Protein AF-A0A915MMP7-F1 (afdb_monomer_lite)

Structure (mmCIF, N/CA/C/O backbone):
data_AF-A0A915MMP7-F1
#
_entry.id   AF-A0A915MMP7-F1
#
loop_
_atom_site.group_PDB
_atom_site.id
_atom_site.type_symbol
_atom_site.label_atom_id
_atom_site.label_alt_id
_atom_site.label_comp_id
_atom_site.label_asym_id
_atom_site.label_entity_id
_atom_site.label_seq_id
_atom_site.pdbx_PDB_ins_code
_atom_site.Cartn_x
_atom_site.Cartn_y
_atom_site.Cartn_z
_atom_site.occupancy
_atom_site.B_iso_or_equiv
_atom_site.auth_seq_id
_atom_site.auth_comp_id
_atom_site.auth_asym_id
_atom_site.auth_atom_id
_atom_site.pdbx_PDB_model_num
ATOM 1 N N . ALA A 1 1 ? 11.284 2.793 4.715 1.00 60.03 1 ALA A N 1
ATOM 2 C CA . ALA A 1 1 ? 10.725 1.447 4.957 1.00 60.03 1 ALA A CA 1
ATOM 3 C C . ALA A 1 1 ? 9.364 1.280 4.291 1.00 60.03 1 ALA A C 1
ATOM 5 O O . ALA A 1 1 ? 9.306 0.735 3.202 1.00 60.03 1 ALA A O 1
ATOM 6 N N . LEU A 1 2 ? 8.295 1.822 4.884 1.00 72.19 2 LEU A N 1
ATOM 7 C CA . LEU A 1 2 ? 6.916 1.548 4.460 1.00 72.19 2 LEU A CA 1
ATOM 8 C C . LEU A 1 2 ? 6.583 2.076 3.059 1.00 72.19 2 LEU A C 1
ATOM 10 O O . LEU A 1 2 ? 5.909 1.387 2.308 1.00 72.19 2 LEU A O 1
ATOM 14 N N . ALA A 1 3 ? 7.093 3.256 2.687 1.00 80.94 3 ALA A N 1
ATOM 15 C CA . ALA A 1 3 ? 6.863 3.821 1.355 1.00 80.94 3 ALA A CA 1
ATOM 16 C C . ALA A 1 3 ? 7.443 2.940 0.233 1.00 80.94 3 ALA A C 1
ATOM 18 O O . ALA A 1 3 ? 6.772 2.699 -0.762 1.00 80.94 3 ALA A O 1
ATOM 19 N N . LEU A 1 4 ? 8.656 2.408 0.421 1.00 82.12 4 LEU A N 1
ATOM 20 C CA . LEU A 1 4 ? 9.301 1.518 -0.553 1.00 82.12 4 LEU A CA 1
ATOM 21 C C . LEU A 1 4 ? 8.530 0.207 -0.722 1.00 82.12 4 LEU A C 1
ATOM 23 O O . LEU A 1 4 ? 8.359 -0.267 -1.837 1.00 82.12 4 LEU A O 1
ATOM 27 N N . ASP A 1 5 ? 8.012 -0.336 0.378 1.00 83.50 5 ASP A N 1
ATOM 28 C CA . ASP A 1 5 ? 7.215 -1.561 0.338 1.00 83.50 5 ASP A CA 1
ATOM 29 C C . ASP A 1 5 ? 5.855 -1.346 -0.361 1.00 83.50 5 ASP A C 1
ATOM 31 O O . ASP A 1 5 ? 5.356 -2.199 -1.096 1.00 83.50 5 ASP A O 1
ATOM 35 N N . VAL A 1 6 ? 5.258 -0.160 -0.197 1.00 86.81 6 VAL A N 1
ATOM 36 C CA . VAL A 1 6 ? 4.079 0.242 -0.979 1.00 86.81 6 VAL A CA 1
ATOM 37 C C . VAL A 1 6 ? 4.438 0.335 -2.462 1.00 86.81 6 VAL A C 1
ATOM 39 O O . VAL A 1 6 ? 3.725 -0.243 -3.272 1.00 86.81 6 VAL A O 1
ATOM 42 N N . HIS A 1 7 ? 5.551 0.977 -2.829 1.00 86.62 7 HIS A N 1
ATOM 43 C CA . HIS A 1 7 ? 5.995 1.051 -4.228 1.00 86.62 7 HIS A CA 1
ATOM 44 C C . HIS A 1 7 ? 6.195 -0.334 -4.859 1.00 86.62 7 HIS A C 1
ATOM 46 O O . HIS A 1 7 ? 5.634 -0.593 -5.919 1.00 86.62 7 HIS A O 1
ATOM 52 N N . GLN A 1 8 ? 6.865 -1.258 -4.166 1.00 85.12 8 GLN A N 1
ATOM 53 C CA . GLN A 1 8 ? 7.016 -2.644 -4.630 1.00 85.12 8 GLN A CA 1
ATOM 54 C C . GLN A 1 8 ? 5.673 -3.345 -4.853 1.00 85.12 8 GLN A C 1
ATOM 56 O O . GLN A 1 8 ? 5.545 -4.192 -5.731 1.00 85.12 8 GLN A O 1
ATOM 61 N N . THR A 1 9 ? 4.655 -3.001 -4.068 1.00 88.94 9 THR A N 1
ATOM 62 C CA . THR A 1 9 ? 3.313 -3.573 -4.229 1.00 88.94 9 THR A CA 1
ATOM 63 C C . THR A 1 9 ? 2.655 -3.096 -5.520 1.00 88.94 9 THR A C 1
ATOM 65 O O . THR A 1 9 ? 2.058 -3.905 -6.224 1.00 88.94 9 THR A O 1
ATOM 68 N N . PHE A 1 10 ? 2.817 -1.818 -5.876 1.00 91.50 10 PHE A N 1
ATOM 69 C CA . PHE A 1 10 ? 2.369 -1.311 -7.177 1.00 91.50 10 PHE A CA 1
ATOM 70 C C . PHE A 1 10 ? 3.085 -2.016 -8.335 1.00 91.50 10 PHE A C 1
ATOM 72 O O . PHE A 1 10 ? 2.424 -2.454 -9.276 1.00 91.50 10 PHE A O 1
ATOM 79 N N . ASP A 1 11 ? 4.404 -2.190 -8.233 1.00 89.62 11 ASP A N 1
ATOM 80 C CA . ASP A 1 11 ? 5.199 -2.852 -9.272 1.00 89.62 11 ASP A CA 1
ATOM 81 C C . ASP A 1 11 ? 4.812 -4.334 -9.444 1.00 89.62 11 ASP A C 1
ATOM 83 O O . ASP A 1 11 ? 4.690 -4.819 -10.569 1.00 89.62 11 ASP A O 1
ATOM 87 N N . ASN A 1 12 ? 4.565 -5.052 -8.341 1.00 89.00 12 ASN A N 1
ATOM 88 C CA . ASN A 1 12 ? 4.260 -6.487 -8.354 1.00 89.00 12 ASN A CA 1
ATOM 89 C C . ASN A 1 12 ? 2.823 -6.814 -8.787 1.00 89.00 12 ASN A C 1
ATOM 91 O O . ASN A 1 12 ? 2.594 -7.840 -9.425 1.00 89.00 12 ASN A O 1
ATOM 95 N N . GLU A 1 13 ? 1.837 -5.994 -8.411 1.00 91.94 13 GLU A N 1
ATOM 96 C CA . GLU A 1 13 ? 0.424 -6.283 -8.696 1.00 91.94 13 GLU A CA 1
ATOM 97 C C . GLU A 1 13 ? 0.028 -5.956 -10.144 1.00 91.94 13 GLU A C 1
ATOM 99 O O . GLU A 1 13 ? -0.981 -6.467 -10.633 1.00 91.94 13 GLU A O 1
ATOM 104 N N . GLY A 1 14 ? 0.786 -5.100 -10.839 1.00 88.56 14 GLY A N 1
ATOM 105 C CA . GLY A 1 14 ? 0.592 -4.792 -12.262 1.00 88.56 14 GLY A CA 1
ATOM 106 C C . GLY A 1 14 ? -0.731 -4.090 -12.612 1.00 88.56 14 GLY A C 1
ATOM 107 O O . GLY A 1 14 ? -0.993 -3.823 -13.784 1.00 88.56 14 GLY A O 1
ATOM 108 N N . ASN A 1 15 ? -1.572 -3.768 -11.622 1.00 93.06 15 ASN A N 1
ATOM 109 C CA . ASN A 1 15 ? -2.850 -3.075 -11.791 1.00 93.06 15 ASN A CA 1
ATOM 110 C C . ASN A 1 15 ? -2.920 -1.824 -10.907 1.00 93.06 15 ASN A C 1
ATOM 112 O O . ASN A 1 15 ? -3.601 -1.780 -9.880 1.00 93.06 15 ASN A O 1
ATOM 116 N N . ASN A 1 16 ? -2.245 -0.771 -11.365 1.00 93.81 16 ASN A N 1
ATOM 117 C CA . ASN A 1 16 ? -2.093 0.477 -10.619 1.00 93.81 16 ASN A CA 1
ATOM 118 C C . ASN A 1 16 ? -3.422 1.111 -10.196 1.00 93.81 16 ASN A C 1
ATOM 120 O O . ASN A 1 16 ? -3.498 1.681 -9.112 1.00 93.81 16 ASN A O 1
ATOM 124 N N . LEU A 1 17 ? -4.473 1.023 -11.021 1.00 94.94 17 LEU A N 1
ATOM 125 C CA . LEU A 1 17 ? -5.770 1.619 -10.692 1.00 94.94 17 LEU A CA 1
ATOM 1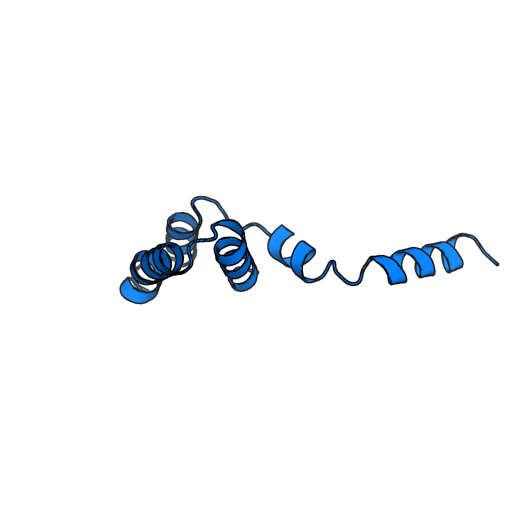26 C C . LEU A 1 17 ? -6.426 0.902 -9.508 1.00 94.94 17 LEU A C 1
ATOM 128 O O . LEU A 1 17 ? -6.927 1.551 -8.589 1.00 94.94 17 LEU A O 1
ATOM 132 N N . LEU A 1 18 ? -6.413 -0.431 -9.514 1.00 95.94 18 LEU A N 1
ATOM 133 C CA . LEU A 1 18 ? -6.963 -1.226 -8.422 1.00 95.94 18 LEU A CA 1
ATOM 134 C C . LEU A 1 18 ? -6.161 -1.010 -7.134 1.00 95.94 18 LEU A C 1
ATOM 136 O O . LEU A 1 18 ? -6.750 -0.719 -6.090 1.00 95.94 18 LEU A O 1
ATOM 140 N N . THR A 1 19 ? -4.830 -1.065 -7.212 1.00 95.38 19 THR A N 1
ATOM 141 C CA . THR A 1 19 ? -3.936 -0.850 -6.065 1.00 95.38 19 THR A CA 1
ATOM 142 C C . THR A 1 19 ? -4.078 0.566 -5.498 1.00 95.38 19 THR A C 1
ATOM 144 O O . THR A 1 19 ? -4.192 0.738 -4.283 1.00 95.38 19 THR A O 1
ATOM 147 N N . ALA A 1 20 ? -4.186 1.591 -6.351 1.00 94.00 20 ALA A N 1
ATOM 148 C CA . ALA A 1 20 ? -4.418 2.974 -5.927 1.00 94.00 20 ALA A CA 1
ATOM 149 C C . ALA A 1 20 ? -5.781 3.157 -5.248 1.00 94.00 20 ALA A C 1
ATOM 151 O O . ALA A 1 20 ? -5.877 3.841 -4.226 1.00 94.00 20 ALA A O 1
ATOM 152 N N . ASN A 1 21 ? -6.835 2.529 -5.775 1.00 96.00 21 ASN A N 1
ATOM 153 C CA . ASN A 1 21 ? -8.160 2.573 -5.158 1.00 96.00 21 ASN A CA 1
ATOM 154 C C . ASN A 1 21 ? -8.149 1.931 -3.766 1.00 96.00 21 ASN A C 1
ATOM 156 O O . ASN A 1 21 ? -8.708 2.507 -2.830 1.00 96.00 21 ASN A O 1
ATOM 160 N N . ARG A 1 22 ? -7.453 0.798 -3.604 1.00 95.12 22 ARG A N 1
ATOM 161 C CA . ARG A 1 22 ? -7.251 0.159 -2.297 1.00 95.12 22 ARG A CA 1
ATOM 162 C C . ARG A 1 22 ? -6.487 1.077 -1.341 1.00 95.12 22 ARG A C 1
ATOM 164 O O . ARG A 1 22 ? -6.935 1.284 -0.216 1.00 95.12 22 ARG A O 1
ATOM 171 N N . LEU A 1 23 ? -5.394 1.700 -1.790 1.00 93.62 23 LEU A N 1
ATOM 172 C CA . LEU A 1 23 ? -4.620 2.647 -0.977 1.00 93.62 23 LEU A CA 1
ATOM 173 C C . LEU A 1 23 ? -5.486 3.822 -0.505 1.00 93.62 23 LEU A C 1
ATOM 175 O O . LEU A 1 23 ? -5.475 4.182 0.672 1.00 93.62 23 LEU A O 1
ATOM 179 N N . LYS A 1 24 ? -6.287 4.396 -1.408 1.00 94.19 24 LYS A N 1
ATOM 180 C CA . LYS A 1 24 ? -7.197 5.500 -1.088 1.00 94.19 24 LYS A CA 1
ATOM 181 C C . LYS A 1 24 ? -8.225 5.101 -0.030 1.00 94.19 24 LYS A C 1
ATOM 183 O O . LYS A 1 24 ? -8.419 5.838 0.934 1.00 94.19 24 LYS A O 1
ATOM 188 N N . GLN A 1 25 ? -8.865 3.945 -0.192 1.00 94.31 25 GLN A N 1
ATOM 189 C CA . GLN A 1 25 ? -9.889 3.469 0.739 1.00 94.31 25 GLN A CA 1
ATOM 190 C C . GLN A 1 25 ? -9.326 3.154 2.127 1.00 94.31 25 GLN A C 1
ATOM 192 O O . GLN A 1 25 ? -9.968 3.470 3.127 1.00 94.31 25 GLN A O 1
ATOM 197 N N . VAL A 1 26 ? -8.141 2.542 2.198 1.00 91.50 26 VAL A N 1
ATOM 198 C CA . VAL A 1 26 ? -7.577 2.072 3.469 1.00 91.50 26 VAL A CA 1
ATOM 199 C C . VAL A 1 26 ? -6.787 3.166 4.188 1.00 91.50 26 VAL A C 1
ATOM 201 O O . VAL A 1 26 ? -6.872 3.246 5.408 1.00 91.50 26 VAL A O 1
ATOM 204 N N . TRP A 1 27 ? -6.029 4.007 3.482 1.00 90.31 27 TRP A N 1
ATOM 205 C CA . TRP A 1 27 ? -5.145 4.996 4.119 1.00 90.31 27 TRP A CA 1
ATOM 206 C C . TRP A 1 27 ? -5.735 6.400 4.049 1.00 90.31 27 TRP A C 1
ATOM 208 O O . TRP A 1 27 ? -5.991 7.018 5.080 1.00 90.31 27 TRP A O 1
ATOM 218 N N . LEU A 1 28 ? -5.988 6.906 2.838 1.00 88.25 28 LEU A N 1
ATOM 219 C CA . LEU A 1 28 ? -6.336 8.319 2.646 1.00 88.25 28 LEU A CA 1
ATOM 220 C C . LEU A 1 28 ? -7.700 8.677 3.246 1.00 88.25 28 LEU A C 1
ATOM 222 O O . LEU A 1 28 ? -7.844 9.744 3.834 1.00 88.25 28 LEU A O 1
ATOM 226 N N . ASN A 1 29 ? -8.683 7.782 3.136 1.00 91.38 29 ASN A N 1
ATOM 227 C CA . ASN A 1 29 ? -10.017 8.014 3.690 1.00 91.38 29 ASN A CA 1
ATOM 228 C C . ASN A 1 29 ? -10.077 7.831 5.216 1.00 91.38 29 ASN A C 1
ATOM 230 O O . ASN A 1 29 ? -10.915 8.453 5.861 1.00 91.38 29 ASN A O 1
ATOM 234 N N . ASN A 1 30 ? -9.222 6.978 5.794 1.00 86.88 30 ASN A N 1
ATOM 235 C CA . ASN A 1 30 ? -9.197 6.749 7.243 1.00 86.88 30 ASN A CA 1
ATOM 236 C C . ASN A 1 30 ? -8.350 7.796 7.983 1.00 86.88 30 ASN A C 1
ATOM 238 O O . ASN A 1 30 ? -8.629 8.088 9.144 1.00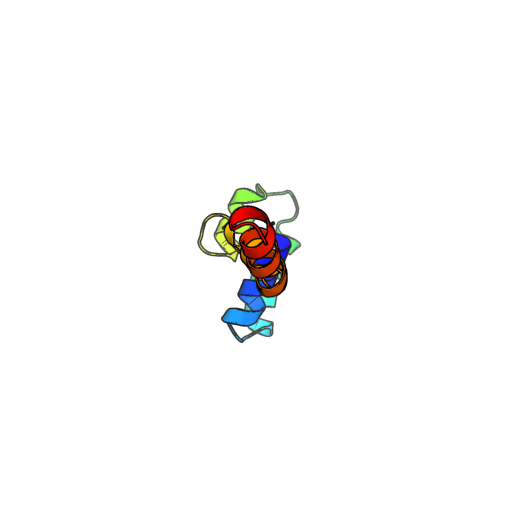 86.88 30 ASN A O 1
ATOM 242 N N . GLY A 1 31 ? -7.335 8.383 7.340 1.00 82.50 31 GLY A N 1
ATOM 243 C CA . GLY A 1 31 ? -6.487 9.403 7.957 1.00 82.50 31 GLY A CA 1
ATOM 244 C C . GLY A 1 31 ? -5.847 8.903 9.256 1.00 82.50 31 GLY A C 1
ATOM 245 O O . GLY A 1 31 ? -5.208 7.858 9.272 1.00 82.50 31 GLY A O 1
ATOM 246 N N . SER A 1 32 ? -6.030 9.635 10.357 1.00 85.06 32 SER A N 1
ATOM 247 C CA . SER A 1 32 ? -5.530 9.264 11.692 1.00 85.06 32 SER A CA 1
ATOM 248 C C . SER A 1 32 ? -6.535 8.484 12.551 1.00 85.06 32 SER A C 1
ATOM 250 O O . SER A 1 32 ? -6.276 8.256 13.730 1.00 85.06 32 SER A O 1
ATOM 252 N N . LEU A 1 33 ? -7.684 8.078 11.995 1.00 89.81 33 LEU A N 1
ATOM 253 C CA . LEU A 1 33 ? -8.734 7.373 12.745 1.00 89.81 33 LEU A CA 1
ATOM 254 C C . LEU A 1 33 ? -8.354 5.933 13.117 1.00 89.81 33 LEU A C 1
ATOM 256 O O . LEU A 1 33 ? -8.989 5.337 13.983 1.00 89.81 33 LEU A O 1
ATOM 260 N N . LYS A 1 34 ? -7.347 5.363 12.451 1.00 86.62 34 LYS A N 1
ATOM 261 C CA . LYS A 1 34 ? -6.810 4.025 12.720 1.00 86.62 34 LYS A CA 1
ATOM 262 C C . LYS A 1 34 ? -5.311 4.107 12.947 1.00 86.62 34 LYS A C 1
ATOM 264 O O . LYS A 1 34 ? -4.660 5.054 12.498 1.00 86.62 34 LYS A O 1
ATOM 269 N N . SER A 1 35 ? -4.744 3.102 13.608 1.00 89.06 35 SER A N 1
ATOM 270 C CA . SER A 1 35 ? -3.293 3.038 13.735 1.00 89.06 35 SER A CA 1
ATOM 271 C C . SER A 1 35 ? -2.645 2.824 12.364 1.00 89.06 35 SER A C 1
ATOM 273 O O . SER A 1 35 ? -3.181 2.138 11.488 1.00 89.06 35 SER A O 1
ATOM 275 N N . GLN A 1 36 ? -1.455 3.399 12.176 1.00 85.31 36 GLN A N 1
ATOM 276 C CA . GLN A 1 36 ? -0.681 3.208 10.949 1.00 85.31 36 GLN A CA 1
ATOM 277 C C . GLN A 1 36 ? -0.411 1.722 10.680 1.00 85.31 36 GLN A C 1
ATOM 279 O O . GLN A 1 36 ? -0.438 1.296 9.530 1.00 85.31 36 GLN A O 1
ATOM 284 N N . TRP A 1 37 ? -0.205 0.939 11.741 1.00 86.62 37 TRP A N 1
ATOM 285 C CA . TRP A 1 37 ? -0.008 -0.503 11.663 1.00 86.62 37 TRP A CA 1
ATOM 286 C C . TRP A 1 37 ? -1.228 -1.228 11.085 1.00 86.62 37 TRP A C 1
ATOM 288 O O . TRP A 1 37 ? -1.100 -1.970 10.117 1.00 86.62 37 TRP A O 1
ATOM 298 N N . GLU A 1 38 ? -2.428 -0.969 11.610 1.00 87.88 38 GLU A N 1
ATOM 299 C CA . GLU A 1 38 ? -3.659 -1.594 11.110 1.00 87.88 38 GLU A CA 1
ATOM 300 C C . GLU A 1 38 ? -3.948 -1.217 9.659 1.00 87.88 38 GLU A C 1
ATOM 302 O O . GLU A 1 38 ? -4.317 -2.076 8.858 1.00 87.88 38 GLU A O 1
ATOM 307 N N . MET A 1 39 ? -3.770 0.059 9.306 1.00 90.50 39 MET A N 1
ATOM 308 C CA . MET A 1 39 ? -3.952 0.520 7.929 1.00 90.50 39 MET A CA 1
ATOM 309 C C . MET A 1 39 ? -2.939 -0.132 6.993 1.00 90.50 39 MET A C 1
ATOM 311 O O . MET A 1 39 ? -3.280 -0.522 5.876 1.00 90.50 39 MET A O 1
ATOM 315 N N . TYR A 1 40 ? -1.698 -0.281 7.445 1.00 89.38 40 TYR A N 1
ATOM 316 C CA . TYR A 1 40 ? -0.656 -0.935 6.678 1.00 89.38 40 TYR A CA 1
ATOM 317 C C . TYR A 1 40 ? -0.990 -2.408 6.419 1.00 89.38 40 TYR A C 1
ATOM 319 O O . TYR A 1 40 ? -1.009 -2.824 5.262 1.00 89.38 40 TYR A O 1
ATOM 327 N N . THR A 1 41 ? -1.346 -3.169 7.454 1.00 89.50 41 THR A N 1
ATOM 328 C CA . THR A 1 41 ? -1.709 -4.587 7.318 1.00 89.50 41 THR A CA 1
ATOM 329 C C . THR A 1 41 ? -2.967 -4.778 6.470 1.00 89.50 41 THR A C 1
ATOM 331 O O . THR A 1 41 ? -3.034 -5.713 5.680 1.00 89.50 41 THR A O 1
ATOM 334 N N . GLN A 1 42 ? -3.948 -3.873 6.557 1.00 90.69 42 GLN A N 1
ATOM 335 C CA . GLN A 1 42 ? -5.141 -3.902 5.698 1.00 90.69 42 GLN A CA 1
ATOM 336 C C . GLN A 1 42 ? -4.820 -3.624 4.224 1.00 90.69 42 GLN A C 1
ATOM 338 O O . GLN A 1 42 ? -5.458 -4.197 3.345 1.00 90.69 42 GLN A O 1
ATOM 343 N N . PHE A 1 43 ? -3.852 -2.747 3.943 1.00 91.94 43 PHE A N 1
ATOM 344 C CA . PHE A 1 43 ? -3.448 -2.434 2.572 1.00 91.94 43 PHE A CA 1
ATOM 345 C C . PHE A 1 43 ? -2.567 -3.535 1.968 1.00 91.94 43 PHE A C 1
ATOM 347 O O . PHE A 1 43 ? -2.826 -3.963 0.846 1.00 91.94 43 PHE A O 1
ATOM 354 N N . GLN A 1 44 ? -1.566 -4.004 2.717 1.00 89.00 44 GLN A N 1
ATOM 355 C CA . GLN A 1 44 ? -0.571 -4.968 2.238 1.00 89.00 44 GLN A CA 1
ATOM 356 C C . GLN A 1 44 ? -0.982 -6.432 2.403 1.00 89.00 44 GLN A C 1
ATOM 358 O O . GLN A 1 44 ? -0.374 -7.312 1.800 1.00 89.00 44 GLN A O 1
ATOM 363 N N . GLY A 1 45 ? -1.957 -6.724 3.267 1.00 89.50 45 GLY A N 1
ATOM 364 C CA . GLY A 1 45 ? -2.328 -8.092 3.639 1.00 89.50 45 GLY A CA 1
ATOM 365 C C . GLY A 1 45 ? -1.282 -8.821 4.492 1.00 89.50 45 GLY A C 1
ATOM 366 O O . GLY A 1 45 ? -1.423 -10.016 4.737 1.00 89.50 45 GLY A O 1
ATOM 367 N N . ARG A 1 46 ? -0.228 -8.126 4.937 1.00 87.12 46 ARG A N 1
ATOM 368 C CA . ARG A 1 46 ? 0.873 -8.672 5.743 1.00 87.12 46 ARG A CA 1
ATOM 369 C C . ARG A 1 46 ? 1.515 -7.602 6.619 1.00 87.12 46 ARG A C 1
ATOM 371 O O . ARG A 1 46 ? 1.314 -6.408 6.402 1.00 87.12 46 ARG A O 1
ATOM 378 N N . GLU A 1 47 ? 2.333 -8.043 7.568 1.00 84.38 47 GLU A N 1
ATOM 379 C CA . GLU A 1 47 ? 3.184 -7.152 8.357 1.00 84.38 47 GLU A CA 1
ATOM 380 C C . GLU A 1 47 ? 4.269 -6.476 7.486 1.00 84.38 47 GLU A C 1
ATOM 382 O O . GLU A 1 47 ? 4.622 -6.987 6.408 1.00 84.38 47 GLU A O 1
ATOM 387 N N . PRO A 1 48 ? 4.802 -5.313 7.916 1.00 75.94 48 PRO A N 1
ATOM 388 C CA . PRO A 1 48 ? 5.867 -4.618 7.206 1.00 75.94 48 PRO A CA 1
ATOM 389 C C . PRO A 1 48 ? 7.097 -5.483 6.970 1.00 75.94 48 PRO A C 1
ATOM 391 O O . PRO A 1 48 ? 7.665 -6.040 7.908 1.00 75.94 48 PRO A O 1
ATOM 394 N N . ASN A 1 49 ? 7.560 -5.538 5.721 1.00 73.19 49 ASN A N 1
ATOM 395 C CA . ASN A 1 49 ? 8.763 -6.280 5.383 1.00 73.19 49 ASN A CA 1
ATOM 396 C C . ASN A 1 49 ? 9.969 -5.336 5.346 1.00 73.19 49 ASN A C 1
ATOM 398 O O . ASN A 1 49 ? 10.096 -4.483 4.467 1.00 73.19 49 ASN A O 1
ATOM 402 N N . ILE A 1 50 ? 10.889 -5.507 6.296 1.00 69.69 50 ILE A N 1
ATOM 403 C CA . ILE A 1 50 ? 12.132 -4.724 6.370 1.00 69.69 50 ILE A CA 1
ATOM 404 C C . ILE A 1 50 ? 13.023 -4.975 5.139 1.00 69.69 50 ILE A C 1
ATOM 406 O O . ILE A 1 50 ? 13.746 -4.072 4.712 1.00 69.69 50 ILE A O 1
ATOM 410 N N . LEU A 1 51 ? 12.915 -6.149 4.504 1.00 69.19 51 LEU A N 1
ATOM 411 C CA . LEU A 1 51 ? 13.677 -6.504 3.302 1.00 69.19 51 LEU A CA 1
ATOM 412 C C . LEU A 1 51 ? 13.337 -5.618 2.096 1.00 69.19 51 LEU A C 1
ATOM 414 O O . LEU A 1 51 ? 14.167 -5.486 1.202 1.00 69.19 51 LEU A O 1
ATOM 418 N N . ALA A 1 52 ? 12.181 -4.942 2.087 1.00 66.88 52 ALA A N 1
ATOM 419 C CA . ALA A 1 52 ? 11.843 -3.963 1.051 1.00 66.88 52 ALA A CA 1
ATOM 420 C C . ALA A 1 52 ? 12.867 -2.815 0.979 1.00 66.88 52 ALA A C 1
ATOM 422 O O . ALA A 1 52 ? 13.171 -2.312 -0.100 1.00 66.88 52 ALA A O 1
ATOM 423 N N . ILE A 1 53 ? 13.436 -2.424 2.126 1.00 66.25 53 ILE A N 1
ATOM 424 C CA . ILE A 1 53 ? 14.515 -1.431 2.191 1.00 66.25 53 ILE A CA 1
ATOM 425 C C . ILE A 1 53 ? 15.790 -2.011 1.583 1.00 66.25 53 ILE A C 1
ATOM 427 O O . ILE A 1 53 ? 16.383 -1.370 0.724 1.00 66.25 53 ILE A O 1
ATOM 431 N N . SER A 1 54 ? 16.184 -3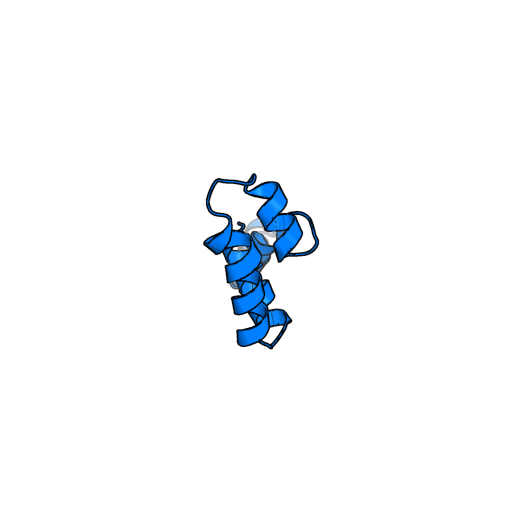.216 2.014 1.00 65.00 54 SER A N 1
ATOM 432 C CA . SER A 1 54 ? 17.392 -3.894 1.525 1.00 65.00 54 SER A CA 1
ATOM 433 C C . SER A 1 54 ? 17.365 -4.014 0.005 1.00 65.00 54 SER A C 1
ATOM 435 O O . SER A 1 54 ? 18.266 -3.515 -0.655 1.00 65.00 54 SER A O 1
ATOM 437 N N . ASN A 1 55 ? 16.268 -4.541 -0.547 1.00 64.31 55 ASN A N 1
ATOM 438 C CA . ASN A 1 55 ? 16.086 -4.742 -1.985 1.00 64.31 55 ASN A CA 1
ATOM 439 C C . ASN A 1 55 ? 16.148 -3.434 -2.792 1.00 64.31 55 ASN A C 1
ATOM 441 O O . ASN A 1 55 ? 16.612 -3.436 -3.926 1.00 64.31 55 ASN A O 1
ATOM 445 N N . PHE A 1 56 ? 15.679 -2.314 -2.232 1.00 64.69 56 PHE A N 1
ATOM 446 C CA . PHE A 1 56 ? 15.744 -1.014 -2.906 1.00 64.69 56 PHE A CA 1
ATOM 447 C C . PHE A 1 56 ? 17.174 -0.456 -2.983 1.00 64.69 56 PHE A C 1
ATOM 449 O O . PHE A 1 56 ? 17.525 0.194 -3.965 1.00 64.69 56 PHE A O 1
ATOM 456 N N . TYR A 1 57 ? 18.004 -0.712 -1.966 1.00 64.88 57 TYR A N 1
ATOM 457 C CA . TYR A 1 57 ? 19.417 -0.308 -1.943 1.00 64.88 57 TYR A CA 1
ATOM 458 C C . TYR A 1 57 ? 20.372 -1.371 -2.521 1.00 64.88 57 TYR A C 1
ATOM 460 O O . TYR A 1 57 ? 21.559 -1.094 -2.705 1.00 64.88 57 TYR A O 1
ATOM 468 N N . ASP A 1 58 ? 19.852 -2.541 -2.898 1.00 64.75 58 ASP A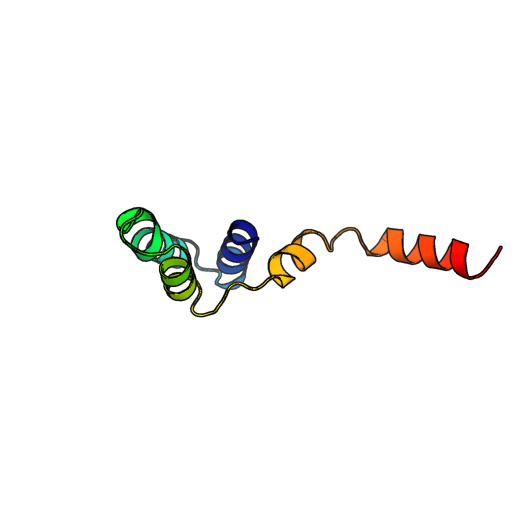 N 1
ATOM 469 C CA . ASP A 1 58 ? 20.587 -3.640 -3.532 1.00 64.75 58 ASP A CA 1
ATOM 470 C C . ASP A 1 58 ? 20.974 -3.488 -5.029 1.00 64.75 58 ASP A C 1
ATOM 472 O O . ASP A 1 58 ? 21.385 -4.477 -5.635 1.00 64.75 58 ASP A O 1
ATOM 476 N N . PRO A 1 59 ? 20.951 -2.307 -5.688 1.00 59.06 59 PRO A N 1
ATOM 477 C CA . PRO A 1 59 ? 21.672 -2.157 -6.956 1.00 59.06 59 PRO A CA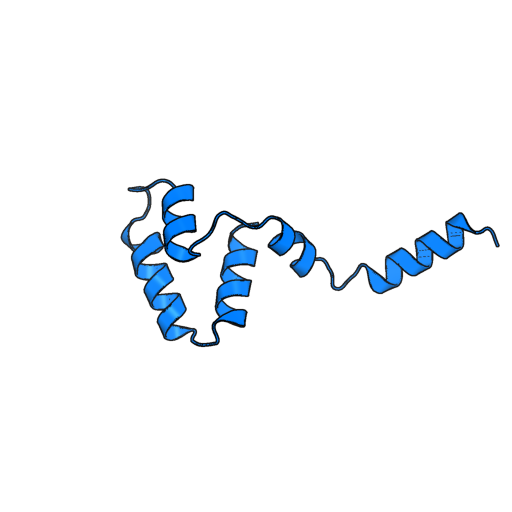 1
ATOM 478 C C . PRO A 1 59 ? 23.198 -2.017 -6.787 1.00 59.06 59 PRO A C 1
ATOM 480 O O . PRO A 1 59 ? 23.922 -2.098 -7.777 1.00 59.06 59 PRO A O 1
ATOM 483 N N . ILE A 1 60 ? 23.708 -1.774 -5.568 1.00 55.94 60 ILE A N 1
ATOM 484 C CA . ILE A 1 60 ? 25.084 -1.272 -5.335 1.00 55.94 60 ILE A CA 1
ATOM 485 C C . ILE A 1 60 ? 25.991 -2.284 -4.607 1.00 55.94 60 ILE A C 1
ATOM 487 O O . ILE A 1 60 ? 27.195 -2.068 -4.488 1.00 55.94 60 ILE A O 1
ATOM 491 N N . LEU A 1 61 ? 25.488 -3.438 -4.165 1.00 51.97 61 LEU A N 1
ATOM 492 C CA . LEU A 1 61 ? 26.349 -4.423 -3.498 1.00 51.97 61 LEU A CA 1
ATOM 493 C C . LEU A 1 61 ? 27.251 -5.213 -4.466 1.00 51.97 61 LEU A C 1
ATOM 495 O O . LEU A 1 61 ? 28.228 -5.820 -4.035 1.00 51.97 61 LEU A O 1
ATOM 499 N N . SER A 1 62 ? 27.019 -5.161 -5.782 1.00 54.19 62 SER A N 1
ATOM 500 C CA . SER A 1 62 ? 27.842 -5.911 -6.742 1.00 54.19 62 SER A CA 1
ATOM 501 C C . SER A 1 62 ? 29.267 -5.356 -6.963 1.00 54.19 62 SER A C 1
ATOM 503 O O . SER A 1 62 ? 30.186 -6.175 -7.047 1.00 54.19 62 SER A O 1
ATOM 505 N N . PRO A 1 63 ? 29.545 -4.033 -6.992 1.00 53.59 63 PRO A N 1
ATOM 506 C CA . PRO A 1 63 ? 30.927 -3.548 -7.057 1.00 53.59 63 PRO A CA 1
ATOM 507 C C . PRO A 1 63 ? 31.621 -3.550 -5.685 1.00 53.59 63 PRO A C 1
ATOM 509 O O . PRO A 1 63 ? 32.814 -3.830 -5.612 1.00 53.59 63 PRO A O 1
ATOM 512 N N . LEU A 1 64 ? 30.885 -3.296 -4.595 1.00 53.69 64 LEU A N 1
ATOM 513 C CA . LEU A 1 64 ? 31.458 -3.151 -3.247 1.00 53.69 64 LEU A CA 1
ATOM 514 C C . LEU A 1 64 ? 31.891 -4.490 -2.625 1.00 53.69 64 LEU A C 1
ATOM 516 O O . LEU A 1 64 ? 32.958 -4.563 -2.021 1.00 53.69 64 LEU A O 1
ATOM 520 N N . ILE A 1 65 ? 31.140 -5.577 -2.848 1.00 54.66 65 ILE A N 1
ATOM 521 C CA . ILE A 1 65 ? 31.525 -6.919 -2.364 1.00 54.66 65 ILE A CA 1
ATOM 522 C C . ILE A 1 65 ? 32.785 -7.435 -3.089 1.00 54.66 65 ILE A C 1
ATOM 524 O O . ILE A 1 65 ? 33.567 -8.206 -2.528 1.00 54.66 65 ILE A O 1
ATOM 528 N N . ASN A 1 66 ? 33.017 -7.003 -4.333 1.00 51.12 66 ASN A N 1
ATOM 529 C CA . ASN A 1 66 ? 34.231 -7.348 -5.076 1.00 51.12 66 ASN A CA 1
ATOM 530 C C . ASN A 1 66 ? 35.460 -6.551 -4.606 1.00 51.12 66 ASN A C 1
ATOM 532 O O . ASN A 1 66 ? 36.574 -7.070 -4.681 1.00 51.12 66 ASN A O 1
ATOM 536 N N . GLU A 1 67 ? 35.274 -5.338 -4.079 1.00 53.44 67 GLU A N 1
ATOM 537 C CA . GLU A 1 67 ? 36.352 -4.547 -3.474 1.00 53.44 67 GLU A CA 1
ATOM 538 C C . GLU A 1 67 ? 36.750 -5.094 -2.094 1.00 53.44 67 GLU A C 1
ATOM 540 O O . GLU A 1 67 ? 37.936 -5.301 -1.846 1.00 53.44 67 GLU A O 1
ATOM 545 N N . GLU A 1 68 ? 35.797 -5.448 -1.223 1.00 51.88 68 GLU A N 1
ATOM 546 C CA . GLU A 1 68 ? 36.107 -6.020 0.102 1.00 51.88 68 GLU A CA 1
ATOM 547 C C . GLU A 1 68 ? 36.857 -7.359 0.013 1.00 51.88 68 GLU A C 1
ATOM 549 O O . GLU A 1 68 ? 37.783 -7.610 0.788 1.00 51.88 68 GLU A O 1
ATOM 554 N N . LYS A 1 69 ? 36.546 -8.200 -0.985 1.00 49.69 69 LYS A N 1
ATOM 555 C CA . LYS A 1 69 ? 37.318 -9.429 -1.248 1.00 49.69 69 LYS A CA 1
ATOM 556 C C . LYS A 1 69 ? 38.754 -9.149 -1.690 1.00 49.69 69 LYS A C 1
ATOM 558 O O . LYS A 1 69 ? 39.628 -9.966 -1.418 1.00 49.69 69 LYS A O 1
ATOM 563 N N . LYS A 1 70 ? 39.012 -8.011 -2.341 1.00 50.56 70 LYS A N 1
ATOM 564 C CA . LYS A 1 70 ? 40.352 -7.601 -2.782 1.00 50.56 70 LYS A CA 1
ATOM 565 C C . LYS A 1 70 ? 41.230 -7.184 -1.597 1.00 50.56 70 LYS A C 1
ATOM 567 O O . LYS A 1 70 ? 42.407 -7.523 -1.568 1.00 50.56 70 LYS A O 1
ATOM 572 N N . TYR A 1 71 ? 40.644 -6.531 -0.591 1.00 53.84 71 TYR A N 1
ATOM 573 C CA . TYR A 1 71 ? 41.347 -6.115 0.629 1.00 53.84 71 TYR A CA 1
ATOM 574 C C . TYR A 1 71 ? 41.464 -7.225 1.691 1.00 53.84 71 TYR A C 1
ATOM 576 O O . TYR A 1 71 ? 42.425 -7.225 2.456 1.00 53.84 71 TYR A O 1
ATOM 584 N N . ALA A 1 72 ? 40.542 -8.195 1.727 1.00 52.25 72 ALA A N 1
ATOM 585 C CA . ALA A 1 72 ? 40.577 -9.308 2.686 1.00 52.25 72 ALA A CA 1
ATOM 586 C C . ALA A 1 72 ? 41.474 -10.493 2.263 1.00 52.25 72 ALA A C 1
ATOM 588 O O . ALA A 1 72 ? 41.860 -11.290 3.116 1.00 52.25 72 ALA A O 1
ATOM 589 N N . LEU A 1 73 ? 41.818 -10.621 0.973 1.00 56.47 73 LEU A N 1
ATOM 590 C CA . LEU A 1 73 ? 42.689 -11.689 0.449 1.00 56.47 73 LEU A CA 1
ATOM 591 C C . LEU A 1 73 ? 44.127 -11.252 0.130 1.00 56.47 73 LEU A C 1
ATOM 593 O O . LEU A 1 73 ? 44.895 -12.085 -0.334 1.00 56.47 73 LEU A O 1
ATOM 597 N N . GLY A 1 74 ? 44.505 -10.004 0.421 1.00 57.38 74 GLY A N 1
ATOM 598 C CA . GLY A 1 74 ? 45.892 -9.532 0.368 1.00 57.38 74 GLY A CA 1
ATOM 599 C C . GLY A 1 74 ? 46.583 -9.677 -0.994 1.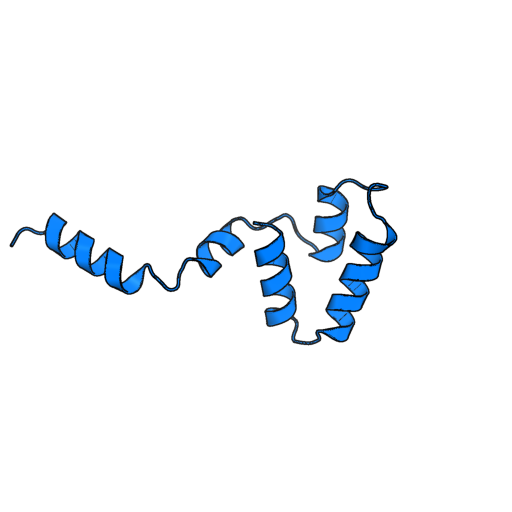00 57.38 74 GLY A C 1
ATOM 600 O O . GLY A 1 74 ? 47.194 -10.705 -1.273 1.00 57.38 74 GLY A O 1
ATOM 601 N N . CYS A 1 75 ? 46.571 -8.608 -1.793 1.00 45.81 75 CYS A N 1
ATOM 602 C CA . CYS A 1 75 ? 47.568 -8.296 -2.825 1.00 45.81 75 CYS A CA 1
ATOM 603 C C . CYS A 1 75 ? 47.738 -6.777 -2.894 1.00 45.81 75 CYS A C 1
ATOM 605 O O . CYS A 1 75 ? 46.716 -6.096 -3.143 1.00 45.81 75 CYS A O 1
#

pLDDT: mean 77.48, std 15.85, range [45.81, 96.0]

Sequence (75 aa):
ALALDVHQTFDNEGNNLLTANRLKQVWLNNGSLKSQWEMYTQFQGREPNILAISNFYDPILSPLINEEKKYALGC

Organism: Meloidogyne javanica (NCBI:txid6303)

Radius of gyration: 18.07 Å; chains: 1; bounding box: 58×21×26 Å

Secondary structure (DSSP, 8-state):
-HHHHHHHHHHHH--HHHHHHHHIIIIITTTTSS-HHHHHHHHHSS---THHHHHHHTTSHHHHHHHHHHHHS--

Foldseek 3Di:
DLVLVLVVVCVVVVDNVVLVVLLCVLDVVCPPVDDPQVSSCSSNVDGDDPCSVVVVPPVPVVVVVVVVVDVVVDD